Protein AF-A0A954F2I8-F1 (afdb_monomer_lite)

Sequence (117 aa):
MAALAGWLVPACMSYPVAIQPADMGGRGASISDGVIDLLTYNVAGLPGWVAKVDGSETHSKIGPALESFDLVLMQEDFWYHDLLKAPQRWQAAPRSGGFLRLGDGLARFSRFPLDEV

Secondary structure (DSSP, 8-state):
-------------------PPP---------------EEEEEEEE--TTTSSS--HHHHHHHHHHGGG-SEEEEEEESS-GGG-----SEEEPPPS-BGGGSB-SEEEEESSPPPP-

Foldseek 3Di:
DDDDPDDDDPPPDPDPPPPDPPCPDDDPDDPDDDDFFEEEEEQLQDDVVPDVDHSQVVQLVQQVVCPVGQKYKYAQNQHNVVSNNHPAPEKDDFAADDDVRSGPRIIMGHVDDDDDD

Structure (mmCIF, N/CA/C/O backbone):
data_AF-A0A954F2I8-F1
#
_entry.id   AF-A0A954F2I8-F1
#
loop_
_atom_site.group_PDB
_atom_site.id
_atom_site.type_symbol
_atom_site.label_atom_id
_atom_site.label_alt_id
_atom_site.label_comp_id
_atom_site.label_asym_id
_atom_site.label_entity_id
_atom_site.label_seq_id
_atom_site.pdbx_PDB_ins_code
_atom_site.Cartn_x
_atom_site.Cartn_y
_atom_site.Cartn_z
_atom_site.occupancy
_atom_site.B_iso_or_equiv
_atom_site.auth_seq_id
_atom_site.auth_comp_id
_atom_site.auth_asym_id
_atom_site.auth_atom_id
_atom_site.pdbx_PDB_model_num
ATOM 1 N N . MET A 1 1 ? -32.613 7.416 -48.576 1.00 42.25 1 MET A N 1
ATOM 2 C CA . MET A 1 1 ? -31.343 7.406 -47.822 1.00 42.25 1 MET A CA 1
ATOM 3 C C . MET A 1 1 ? -31.506 8.317 -46.620 1.00 42.25 1 MET A C 1
ATOM 5 O O . MET A 1 1 ? -31.636 9.517 -46.810 1.00 42.25 1 MET A O 1
ATOM 9 N N . ALA A 1 2 ? -31.633 7.747 -45.422 1.00 40.66 2 ALA A N 1
ATOM 10 C CA . ALA A 1 2 ? -31.859 8.491 -44.185 1.00 40.66 2 ALA A CA 1
ATOM 11 C C . ALA A 1 2 ? -30.513 8.760 -43.498 1.00 40.66 2 ALA A C 1
ATOM 13 O O . ALA A 1 2 ? -29.804 7.814 -43.163 1.00 40.66 2 ALA A O 1
ATOM 14 N N . ALA A 1 3 ? -30.161 10.030 -43.304 1.00 43.59 3 ALA A N 1
ATOM 15 C CA . ALA A 1 3 ? -29.042 10.429 -42.459 1.00 43.59 3 ALA A CA 1
ATOM 16 C C . ALA A 1 3 ? -29.598 10.787 -41.075 1.00 43.59 3 ALA A C 1
ATOM 18 O O . ALA A 1 3 ? -30.272 11.801 -40.906 1.00 43.59 3 ALA A O 1
ATOM 19 N N . LEU A 1 4 ? -29.358 9.913 -40.098 1.00 46.38 4 LEU A N 1
ATOM 20 C CA . LEU A 1 4 ? -29.646 10.158 -38.689 1.00 46.38 4 LEU A CA 1
ATOM 21 C C . LEU A 1 4 ? -28.573 11.101 -38.132 1.00 46.38 4 LEU A C 1
ATOM 23 O O . LEU A 1 4 ? -27.452 10.683 -37.855 1.00 46.38 4 LEU A O 1
ATOM 27 N N . ALA A 1 5 ? -28.917 12.377 -37.974 1.00 51.09 5 ALA A N 1
ATOM 28 C CA . ALA A 1 5 ? -28.152 13.319 -37.165 1.00 51.09 5 ALA A CA 1
ATOM 29 C C . ALA A 1 5 ? -28.558 13.140 -35.692 1.00 51.09 5 ALA A C 1
ATOM 31 O O . ALA A 1 5 ? -29.606 13.619 -35.262 1.00 51.09 5 ALA A O 1
ATOM 32 N N . GLY A 1 6 ? -27.749 12.401 -34.930 1.00 46.47 6 GLY A N 1
ATOM 33 C CA . GLY A 1 6 ? -27.984 12.078 -33.522 1.00 46.47 6 GLY A CA 1
ATOM 34 C C . GLY A 1 6 ? -26.891 12.627 -32.605 1.00 46.47 6 GLY A C 1
ATOM 35 O O . GLY A 1 6 ? -25.954 11.913 -32.286 1.00 46.47 6 GLY A O 1
ATOM 36 N N . TRP A 1 7 ? -27.018 13.905 -32.245 1.00 47.66 7 TRP A N 1
ATOM 37 C CA . TRP A 1 7 ? -26.727 14.526 -30.943 1.00 47.66 7 TRP A CA 1
ATOM 38 C C . TRP A 1 7 ? -25.582 13.951 -30.081 1.00 47.66 7 TRP A C 1
ATOM 40 O O . TRP A 1 7 ? -25.751 12.985 -29.342 1.00 47.66 7 TRP A O 1
ATOM 50 N N . LEU A 1 8 ? -24.452 14.665 -30.062 1.00 49.59 8 LEU A N 1
ATOM 51 C CA . LEU A 1 8 ? -23.470 14.609 -28.975 1.00 49.59 8 LEU A CA 1
ATOM 52 C C . LEU A 1 8 ? -23.992 15.428 -27.787 1.00 49.59 8 LEU A C 1
ATOM 54 O O . LEU A 1 8 ? -24.034 16.656 -27.849 1.00 49.59 8 LEU A O 1
ATOM 58 N N . VAL A 1 9 ? -24.358 14.754 -26.698 1.00 54.22 9 VAL A N 1
ATOM 59 C CA . VAL A 1 9 ? -24.536 15.380 -25.381 1.00 54.22 9 VAL A CA 1
ATOM 60 C C . VAL A 1 9 ? -23.327 14.993 -24.528 1.00 54.22 9 VAL A C 1
ATOM 62 O O . VAL A 1 9 ? -23.170 13.810 -24.227 1.00 54.22 9 VAL A O 1
ATOM 65 N N . PRO A 1 10 ? -22.460 15.931 -24.109 1.00 54.88 10 PRO A N 1
ATOM 66 C CA . PRO A 1 10 ? -21.479 15.644 -23.080 1.00 54.88 10 PRO A CA 1
ATOM 67 C C . PRO A 1 10 ? -22.204 15.726 -21.735 1.00 54.88 10 PRO A C 1
ATOM 69 O O . PRO A 1 10 ? -22.359 16.798 -21.154 1.00 54.88 10 PRO A O 1
ATOM 72 N N . ALA A 1 11 ? -22.709 14.597 -21.248 1.00 54.59 11 ALA A N 1
ATOM 73 C CA . ALA A 1 11 ? -23.248 14.520 -19.899 1.00 54.59 11 ALA A CA 1
ATOM 74 C C . ALA A 1 11 ? -22.084 14.418 -18.900 1.00 54.59 11 ALA A C 1
ATOM 76 O O . ALA A 1 11 ? -21.766 13.343 -18.403 1.00 54.59 11 ALA A O 1
ATOM 77 N N . CYS A 1 12 ? -21.462 15.553 -18.569 1.00 55.22 12 CYS A N 1
ATOM 78 C CA . CYS A 1 12 ? -20.841 15.712 -17.254 1.00 55.22 12 CYS A CA 1
ATOM 79 C C . CYS A 1 12 ? -21.978 15.816 -16.229 1.00 55.22 12 CYS A C 1
ATOM 81 O O . CYS A 1 12 ? -22.341 16.903 -15.786 1.00 55.22 12 CYS A O 1
ATOM 83 N N . MET A 1 13 ? -22.611 14.684 -15.925 1.00 54.38 13 MET A N 1
ATOM 84 C CA . MET A 1 13 ? -23.592 14.583 -14.854 1.00 54.38 13 MET A CA 1
ATOM 85 C C . MET A 1 13 ? -22.871 14.136 -13.587 1.00 54.38 13 MET A C 1
ATOM 87 O O . MET A 1 13 ? -22.365 13.019 -13.502 1.00 54.38 13 MET A O 1
ATOM 91 N N . SER A 1 14 ? -22.829 15.022 -12.594 1.00 57.31 14 SER A N 1
ATOM 92 C CA . SER A 1 14 ? -22.507 14.652 -11.221 1.00 57.31 14 SER A CA 1
ATOM 93 C C . SER A 1 14 ? -23.654 13.799 -10.693 1.00 57.31 14 SER A C 1
ATOM 95 O O . SER A 1 14 ? -24.686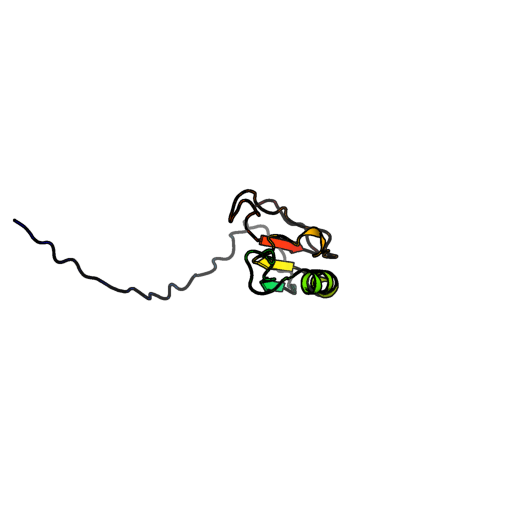 14.327 -10.282 1.00 57.31 14 SER A O 1
ATOM 97 N N . TYR A 1 15 ? -23.504 12.480 -10.743 1.00 52.94 15 TYR A N 1
ATOM 98 C CA . TYR A 1 15 ? -24.423 11.589 -10.053 1.00 52.94 15 TYR A CA 1
ATOM 99 C C . TYR A 1 15 ? -24.081 11.629 -8.563 1.00 52.94 15 TYR A C 1
ATOM 101 O O . TYR A 1 15 ? -22.962 11.258 -8.199 1.00 52.94 15 TYR A O 1
ATOM 109 N N . PRO A 1 16 ? -24.993 12.076 -7.682 1.00 55.41 16 PRO A N 1
ATOM 110 C CA . PRO A 1 16 ? -24.805 11.851 -6.263 1.00 55.41 16 PRO A CA 1
ATOM 111 C C . PRO A 1 16 ? -24.810 10.336 -6.045 1.00 55.41 16 PRO A C 1
ATOM 113 O O . PRO A 1 16 ? -25.835 9.674 -6.204 1.00 55.41 16 PRO A O 1
ATOM 116 N N . VAL A 1 17 ? -23.650 9.772 -5.712 1.00 60.81 17 VAL A N 1
ATOM 117 C CA . VAL A 1 17 ? -23.586 8.416 -5.175 1.00 60.81 17 VAL A CA 1
ATOM 118 C C . VAL A 1 17 ? -24.140 8.509 -3.762 1.00 60.81 17 VAL A C 1
ATOM 120 O O . VAL A 1 17 ? -23.455 8.930 -2.832 1.00 60.81 17 VAL A O 1
ATOM 123 N N . ALA A 1 18 ? -25.416 8.169 -3.608 1.00 54.81 18 ALA A N 1
ATOM 124 C CA . ALA A 1 18 ? -25.969 7.897 -2.297 1.00 54.81 18 ALA A CA 1
ATOM 125 C C . ALA A 1 18 ? -25.297 6.618 -1.791 1.00 54.81 18 ALA A C 1
ATOM 127 O O . ALA A 1 18 ? -25.604 5.525 -2.268 1.00 54.81 18 ALA A O 1
ATOM 128 N N . ILE A 1 19 ? -24.357 6.752 -0.853 1.00 49.91 19 ILE A N 1
ATOM 129 C CA . ILE A 1 19 ? -23.872 5.606 -0.085 1.00 49.91 19 ILE A CA 1
ATOM 130 C C . ILE A 1 19 ? -25.047 5.164 0.780 1.00 49.91 19 ILE A C 1
ATOM 132 O O . ILE A 1 19 ? -25.323 5.745 1.828 1.00 49.91 19 ILE A O 1
ATOM 136 N N . GLN A 1 20 ? -25.800 4.181 0.290 1.00 53.88 20 GLN A N 1
ATOM 137 C CA . GLN A 1 20 ? -26.757 3.479 1.126 1.00 53.88 20 GLN A CA 1
ATOM 138 C C . GLN A 1 20 ? -25.932 2.708 2.159 1.00 53.88 20 GLN A C 1
ATOM 140 O O . GLN A 1 20 ? -25.025 1.971 1.757 1.00 53.88 20 GLN A O 1
ATOM 145 N N . PRO A 1 21 ? -26.173 2.894 3.471 1.00 60.59 21 PRO A N 1
ATOM 146 C CA . PRO A 1 21 ? -25.567 2.016 4.457 1.00 60.59 21 PRO A CA 1
ATOM 147 C C . PRO A 1 21 ? -25.922 0.586 4.058 1.00 60.59 21 PRO A C 1
ATOM 149 O O . PRO A 1 21 ? -27.072 0.314 3.708 1.00 60.59 21 PRO A O 1
ATOM 152 N N . ALA A 1 22 ? -24.928 -0.302 4.043 1.00 61.41 22 ALA A N 1
ATOM 153 C CA . ALA A 1 22 ? -25.186 -1.711 3.808 1.00 61.41 22 ALA A CA 1
ATOM 154 C C . ALA A 1 22 ? -26.286 -2.153 4.783 1.00 61.41 22 ALA A C 1
ATOM 156 O O . ALA A 1 22 ? -26.177 -1.894 5.985 1.00 61.41 22 ALA A O 1
ATOM 157 N N . ASP A 1 23 ? -27.358 -2.752 4.263 1.00 58.59 23 ASP A N 1
ATOM 158 C CA . ASP A 1 23 ? -28.413 -3.327 5.091 1.00 58.59 23 ASP A CA 1
ATOM 159 C C . ASP A 1 23 ? -27.806 -4.499 5.871 1.00 58.59 23 ASP A C 1
ATOM 161 O O . ASP A 1 23 ? -27.721 -5.628 5.393 1.00 58.59 23 ASP A O 1
ATOM 165 N N . MET A 1 24 ? -27.294 -4.193 7.063 1.00 59.09 24 MET A N 1
ATOM 166 C CA . MET A 1 24 ? -26.622 -5.132 7.961 1.00 59.09 24 MET A CA 1
ATOM 167 C C . MET A 1 24 ? -27.601 -6.112 8.626 1.00 59.09 24 MET A C 1
ATOM 169 O O . MET A 1 24 ? -27.176 -6.893 9.473 1.00 59.09 24 MET A O 1
ATOM 173 N N . GLY A 1 25 ? -28.890 -6.101 8.255 1.00 51.88 25 GLY A N 1
ATOM 174 C CA . GLY A 1 25 ? -29.907 -7.001 8.784 1.00 51.88 25 GLY A CA 1
ATOM 175 C C . GLY A 1 25 ? -30.190 -6.740 10.264 1.00 51.88 25 GLY A C 1
ATOM 176 O O . GLY A 1 25 ? -29.352 -6.966 11.132 1.00 51.88 25 GLY A O 1
ATOM 177 N N . GLY A 1 26 ? -31.406 -6.289 10.572 1.00 56.00 26 GLY A N 1
ATOM 178 C CA . GLY A 1 26 ? -31.855 -5.958 11.925 1.00 56.00 26 GLY A CA 1
ATOM 179 C C . GLY A 1 26 ? -31.569 -7.041 12.975 1.00 56.00 26 GLY A C 1
ATOM 180 O O . GLY A 1 26 ? -32.374 -7.934 13.224 1.00 56.00 26 GLY A O 1
ATOM 181 N N . ARG A 1 27 ? -30.440 -6.904 13.663 1.00 55.72 27 ARG A N 1
ATOM 182 C CA . ARG A 1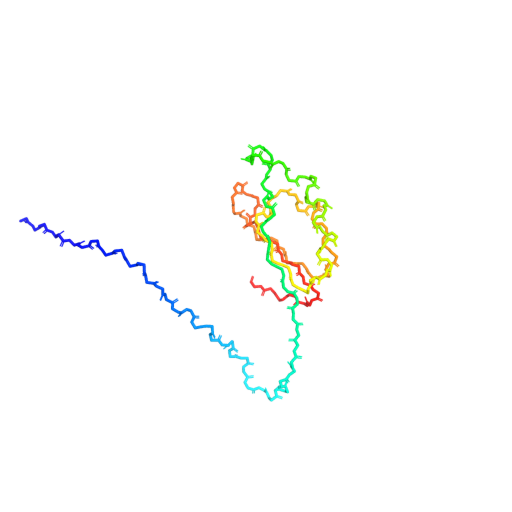 27 ? -30.231 -7.334 15.043 1.00 55.72 27 ARG A CA 1
ATOM 183 C C . ARG A 1 27 ? -29.940 -6.063 15.818 1.00 55.72 27 ARG A C 1
ATOM 185 O O . ARG A 1 27 ? -29.234 -5.204 15.303 1.00 55.72 27 ARG A O 1
ATOM 192 N N . GLY A 1 28 ? -30.519 -5.925 17.009 1.00 55.47 28 GLY A N 1
ATOM 193 C CA . GLY A 1 28 ? -30.318 -4.775 17.891 1.00 55.47 28 GLY A CA 1
ATOM 194 C C . GLY A 1 28 ? -28.857 -4.635 18.311 1.00 55.47 28 GLY A C 1
ATOM 195 O O . GLY A 1 28 ? -28.491 -5.003 19.422 1.00 55.47 28 GLY A O 1
ATOM 196 N N . ALA A 1 29 ? -28.023 -4.143 17.403 1.00 59.88 29 ALA A N 1
ATOM 197 C CA . ALA A 1 29 ? -26.670 -3.730 17.668 1.00 59.88 29 ALA A CA 1
ATOM 198 C C . ALA A 1 29 ? -26.773 -2.398 18.404 1.00 59.88 29 ALA A C 1
ATOM 200 O O . ALA A 1 29 ? -27.330 -1.428 17.887 1.00 59.88 29 ALA A O 1
ATOM 201 N N . SER A 1 30 ? -26.262 -2.360 19.632 1.00 59.41 30 SER A N 1
ATOM 202 C CA . SER A 1 30 ? -25.843 -1.099 20.230 1.00 59.41 30 SER A CA 1
ATOM 203 C C . SER A 1 30 ? -25.019 -0.355 19.185 1.00 59.41 30 SER A C 1
ATOM 205 O O . SER A 1 30 ? -24.073 -0.939 18.652 1.00 59.41 30 SER A O 1
ATOM 207 N N . ILE A 1 31 ? -25.379 0.888 18.864 1.00 59.03 31 ILE A N 1
ATOM 208 C CA . ILE A 1 31 ? -24.516 1.724 18.033 1.00 59.03 31 ILE A CA 1
ATOM 209 C C . ILE A 1 31 ? -23.268 1.995 18.867 1.00 59.03 31 ILE A C 1
ATOM 211 O O . ILE A 1 31 ? -23.264 2.860 19.734 1.00 59.03 31 ILE A O 1
ATOM 215 N N . SER A 1 32 ? -22.254 1.163 18.666 1.00 69.44 32 SER A N 1
ATOM 216 C CA . SER A 1 32 ? -20.898 1.410 19.116 1.00 69.44 32 SER A CA 1
ATOM 217 C C . SER A 1 32 ? -20.305 2.421 18.150 1.00 69.44 32 SER A C 1
ATOM 219 O O . SER A 1 32 ? -20.142 2.130 16.963 1.00 69.44 32 SER A O 1
ATOM 221 N N . ASP A 1 33 ? -20.051 3.620 18.648 1.00 79.00 33 ASP A N 1
ATOM 222 C CA . ASP A 1 33 ? -19.217 4.592 17.974 1.00 79.00 33 ASP A CA 1
ATOM 223 C C . ASP A 1 33 ? -17.754 4.128 17.992 1.00 79.00 33 ASP A C 1
ATOM 225 O O . ASP A 1 33 ? -17.312 3.356 18.844 1.00 79.00 33 ASP A O 1
ATOM 229 N N . GLY A 1 34 ? -17.005 4.557 16.986 1.00 85.38 34 GLY A N 1
ATOM 230 C CA . GLY A 1 34 ? -15.611 4.196 16.807 1.00 85.38 34 GLY A CA 1
ATOM 231 C C . GLY A 1 34 ? -14.969 5.109 15.777 1.00 85.38 34 GLY A C 1
ATOM 232 O O . GLY A 1 34 ? -15.648 5.666 14.913 1.00 85.38 34 GLY A O 1
ATOM 233 N N . VAL A 1 35 ? -13.657 5.275 15.887 1.00 90.88 35 VAL A N 1
ATOM 234 C CA . VAL A 1 35 ? -12.840 6.014 14.923 1.00 90.88 35 VAL A CA 1
ATOM 235 C C . VAL A 1 35 ? -11.968 5.002 14.192 1.00 90.88 35 VAL A C 1
ATOM 237 O O . VAL A 1 35 ? -11.477 4.059 14.808 1.00 90.88 35 VAL A O 1
ATOM 240 N N . ILE A 1 36 ? -11.825 5.185 12.882 1.00 93.25 36 ILE A N 1
ATOM 241 C 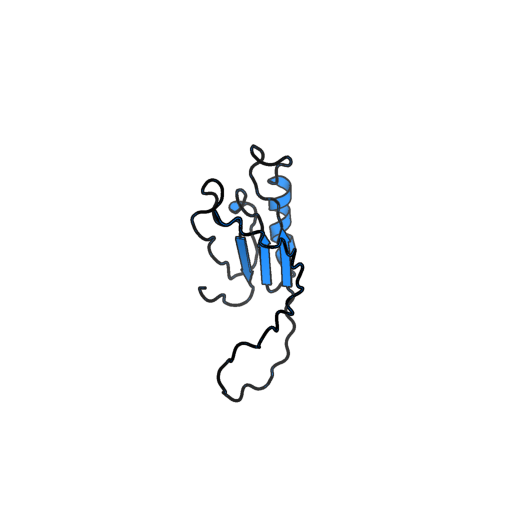CA . ILE A 1 36 ? -10.920 4.405 12.039 1.00 93.25 36 ILE A CA 1
ATOM 242 C C . ILE A 1 36 ? -9.971 5.392 11.375 1.00 93.25 36 ILE A C 1
ATOM 244 O O . ILE A 1 36 ? -10.412 6.242 10.596 1.00 93.25 36 ILE A O 1
ATOM 248 N N . ASP A 1 37 ? -8.678 5.245 11.639 1.00 96.38 37 ASP A N 1
ATOM 249 C CA . ASP A 1 37 ? -7.642 5.987 10.931 1.00 96.38 37 ASP A CA 1
ATOM 250 C C . ASP A 1 37 ? -7.349 5.301 9.589 1.00 96.38 37 ASP A C 1
ATOM 252 O O . ASP A 1 37 ? -6.736 4.231 9.525 1.00 96.38 37 ASP A O 1
ATOM 256 N N . LEU A 1 38 ? -7.821 5.914 8.500 1.00 95.88 38 LEU A N 1
ATOM 257 C CA . LEU A 1 38 ? -7.714 5.400 7.133 1.00 95.88 38 LEU A CA 1
ATOM 258 C C . LEU A 1 38 ? -6.652 6.160 6.331 1.00 95.88 38 LEU A C 1
ATOM 260 O O . LEU A 1 38 ? -6.714 7.384 6.214 1.00 95.88 38 LEU A O 1
ATOM 264 N N . LEU A 1 39 ? -5.755 5.423 5.674 1.00 96.50 39 LEU A N 1
ATOM 265 C CA . LEU A 1 39 ? -4.862 5.952 4.644 1.00 96.50 39 LEU A CA 1
ATOM 266 C C . LEU A 1 39 ? -5.221 5.380 3.272 1.00 96.50 39 LEU A C 1
ATOM 268 O O . LEU A 1 39 ? -5.304 4.167 3.097 1.00 96.50 39 LEU A O 1
ATOM 272 N N . THR A 1 40 ? -5.337 6.254 2.273 1.00 96.06 40 THR A N 1
ATOM 273 C CA . THR A 1 40 ? -5.216 5.871 0.863 1.00 96.06 40 THR A CA 1
ATOM 274 C C . THR A 1 40 ? -3.956 6.492 0.286 1.00 96.06 40 THR A C 1
ATOM 276 O O . THR A 1 40 ? -3.725 7.687 0.470 1.00 96.06 40 THR A O 1
ATOM 279 N N . TYR A 1 41 ? -3.139 5.705 -0.407 1.00 94.44 41 TYR A N 1
ATOM 280 C CA . TYR A 1 41 ? -1.870 6.200 -0.926 1.00 94.44 41 TYR A CA 1
ATOM 281 C C . TYR A 1 41 ? -1.441 5.497 -2.214 1.00 94.44 41 TYR A C 1
ATOM 283 O O . TYR A 1 41 ? -1.321 4.275 -2.261 1.00 94.44 41 TYR A O 1
ATOM 291 N N . ASN A 1 42 ? -1.162 6.286 -3.250 1.00 93.56 42 ASN A N 1
ATOM 292 C CA . ASN A 1 42 ? -0.549 5.796 -4.475 1.00 93.56 42 ASN A CA 1
ATOM 293 C C . ASN A 1 42 ? 0.976 5.788 -4.303 1.00 93.56 42 ASN A C 1
ATOM 295 O O . ASN A 1 42 ? 1.583 6.847 -4.125 1.00 93.56 42 ASN A O 1
ATOM 299 N N . VAL A 1 43 ? 1.579 4.598 -4.342 1.00 91.06 43 VAL A N 1
ATOM 300 C CA . VAL A 1 43 ? 3.009 4.391 -4.066 1.00 91.06 43 VAL A CA 1
ATOM 301 C C . VAL A 1 43 ? 3.896 4.499 -5.308 1.00 91.06 43 VAL A C 1
ATOM 303 O O . VAL A 1 43 ? 5.118 4.502 -5.171 1.00 91.06 43 VAL A O 1
ATOM 306 N N . ALA A 1 44 ? 3.304 4.614 -6.504 1.00 91.31 44 ALA A N 1
ATOM 307 C CA . ALA A 1 44 ? 4.009 4.647 -7.787 1.00 91.31 44 ALA A CA 1
ATOM 308 C C . ALA A 1 44 ? 5.019 3.488 -7.946 1.00 91.31 44 ALA A C 1
ATOM 310 O O . ALA A 1 44 ? 6.174 3.682 -8.328 1.00 91.31 44 ALA A O 1
ATOM 311 N N . GLY A 1 45 ? 4.596 2.266 -7.625 1.00 90.69 45 GLY A N 1
ATOM 312 C CA . GLY A 1 45 ? 5.422 1.058 -7.561 1.00 90.69 45 GLY A CA 1
ATOM 313 C C . GLY A 1 45 ? 5.645 0.355 -8.897 1.00 90.69 45 GLY A C 1
ATOM 314 O O . GLY A 1 45 ? 5.860 -0.857 -8.917 1.00 90.69 45 GLY A O 1
ATOM 315 N N . LEU A 1 46 ? 5.601 1.086 -10.013 1.00 91.19 46 LEU A N 1
ATOM 316 C CA . LEU A 1 46 ? 6.040 0.570 -11.307 1.00 91.19 46 LEU A CA 1
ATOM 317 C C . LEU A 1 46 ? 7.567 0.401 -11.317 1.00 91.19 46 LEU A C 1
ATOM 319 O O . LEU A 1 46 ? 8.287 1.222 -10.747 1.00 91.19 46 LEU A O 1
ATOM 323 N N . PRO A 1 47 ? 8.095 -0.624 -12.001 1.00 87.12 47 PRO A N 1
ATOM 324 C CA . PRO A 1 47 ? 9.534 -0.808 -12.079 1.00 87.12 47 PRO A CA 1
ATOM 325 C C . PRO A 1 47 ? 10.205 0.332 -12.852 1.00 87.12 47 PRO A C 1
ATOM 327 O O . PRO A 1 47 ? 9.633 0.876 -13.801 1.00 87.12 47 PRO A O 1
ATOM 330 N N . GLY A 1 48 ? 11.460 0.638 -12.511 1.00 86.56 48 GLY A N 1
ATOM 331 C CA . GLY A 1 48 ? 12.218 1.750 -13.105 1.00 86.56 48 GLY A CA 1
ATOM 332 C C . GLY A 1 48 ? 12.413 1.693 -14.630 1.00 86.56 48 GLY A C 1
ATOM 333 O O . GLY A 1 48 ? 12.738 2.703 -15.240 1.00 86.56 48 GLY A O 1
ATOM 334 N N . TRP A 1 49 ? 12.187 0.543 -15.277 1.00 83.62 49 TRP A N 1
ATOM 335 C CA . TRP A 1 49 ? 12.193 0.434 -16.744 1.00 83.62 49 TRP A CA 1
ATOM 336 C C . TRP A 1 49 ? 10.871 0.869 -17.407 1.00 83.62 49 TRP A C 1
ATOM 338 O O . TRP A 1 49 ? 10.843 1.078 -18.618 1.00 83.62 49 TRP A O 1
ATOM 348 N N . VAL A 1 50 ? 9.789 1.028 -16.636 1.00 85.00 50 VAL A N 1
ATOM 349 C CA . VAL A 1 50 ? 8.508 1.621 -17.075 1.00 85.00 50 VAL A CA 1
ATOM 350 C C . VAL A 1 50 ? 8.367 3.052 -16.561 1.00 85.00 50 VAL A C 1
ATOM 352 O O . VAL A 1 50 ? 7.903 3.935 -17.283 1.00 85.00 50 VAL A O 1
ATOM 355 N N . ALA A 1 51 ? 8.729 3.276 -15.297 1.00 83.88 51 ALA A N 1
ATOM 356 C CA . ALA A 1 51 ? 8.525 4.538 -14.604 1.00 83.88 51 ALA A CA 1
ATOM 357 C C . ALA A 1 51 ? 9.673 5.529 -14.829 1.00 83.88 51 ALA A C 1
ATOM 359 O O . ALA A 1 51 ? 10.819 5.159 -15.057 1.00 83.88 51 ALA A O 1
ATOM 360 N N . LYS A 1 52 ? 9.374 6.827 -14.689 1.00 78.38 52 LYS A N 1
ATOM 361 C CA . LYS A 1 52 ? 10.398 7.889 -14.685 1.00 78.38 52 LYS A CA 1
ATOM 362 C C . LYS A 1 52 ? 11.221 7.931 -13.390 1.00 78.38 52 LYS A C 1
ATOM 364 O O . LYS A 1 52 ? 12.250 8.597 -13.359 1.00 78.38 52 LYS A O 1
ATOM 369 N N . VAL A 1 53 ? 10.739 7.284 -12.328 1.00 75.88 53 VAL A N 1
ATOM 370 C CA . VAL A 1 53 ? 11.331 7.274 -10.986 1.00 75.88 53 VAL A CA 1
ATOM 371 C C . VAL A 1 53 ? 11.352 5.830 -10.491 1.00 75.88 53 VAL A C 1
ATOM 373 O O . VAL A 1 53 ? 10.338 5.145 -10.585 1.00 75.88 53 VAL A O 1
ATOM 376 N N . ASP A 1 54 ? 12.497 5.375 -9.981 1.00 79.06 54 ASP A N 1
ATOM 377 C CA . ASP A 1 54 ? 12.629 4.071 -9.324 1.00 79.06 54 ASP A CA 1
ATOM 378 C C . ASP A 1 54 ? 12.147 4.181 -7.870 1.00 79.06 54 ASP A C 1
ATOM 380 O O . ASP A 1 54 ? 12.649 4.996 -7.094 1.00 79.06 54 ASP A O 1
ATOM 384 N N . GLY A 1 55 ? 11.144 3.379 -7.513 1.00 78.00 55 GLY A N 1
ATOM 385 C CA . GLY A 1 55 ? 10.504 3.416 -6.202 1.00 78.00 55 GLY A CA 1
ATOM 386 C C . GLY A 1 55 ? 11.225 2.642 -5.093 1.00 78.00 55 GLY A C 1
ATOM 387 O O . GLY A 1 55 ? 10.757 2.699 -3.956 1.00 78.00 55 GLY A O 1
ATOM 388 N N . SER A 1 56 ? 12.322 1.931 -5.373 1.00 80.31 56 SER A N 1
ATOM 389 C CA . SER A 1 56 ? 12.972 0.994 -4.433 1.00 80.31 56 SER A CA 1
ATOM 390 C C . SER A 1 56 ? 13.360 1.614 -3.082 1.00 80.31 56 SER A C 1
ATOM 392 O O . SER A 1 56 ? 13.047 1.061 -2.021 1.00 80.31 56 SER A O 1
ATOM 3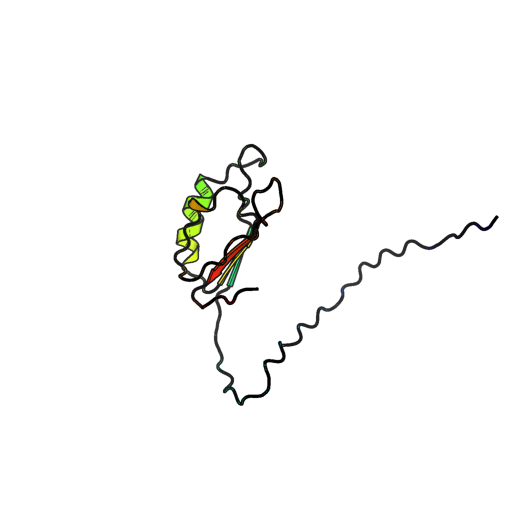94 N N . GLU A 1 57 ? 13.992 2.790 -3.090 1.00 80.81 57 GLU A N 1
ATOM 395 C CA . GLU A 1 57 ? 14.364 3.487 -1.852 1.00 80.81 57 GLU A CA 1
ATOM 396 C C . GLU A 1 57 ? 13.149 4.014 -1.081 1.00 80.81 57 GLU A C 1
ATOM 398 O O . GLU A 1 57 ? 13.138 4.011 0.153 1.00 80.81 57 GLU A O 1
ATOM 403 N N . THR A 1 58 ? 12.119 4.472 -1.795 1.00 82.44 58 THR A N 1
ATOM 404 C CA . THR A 1 58 ? 10.919 5.052 -1.184 1.00 82.44 58 THR A CA 1
ATOM 405 C C . THR A 1 58 ? 10.035 3.965 -0.573 1.00 82.44 58 THR A C 1
ATOM 407 O O . THR A 1 58 ? 9.596 4.122 0.564 1.00 82.44 58 THR A O 1
ATOM 410 N N . HIS A 1 59 ? 9.849 2.824 -1.249 1.00 88.31 59 HIS A N 1
ATOM 411 C CA . HIS A 1 59 ? 9.025 1.708 -0.753 1.00 88.31 59 HIS A CA 1
ATOM 412 C C . HIS A 1 59 ? 9.531 1.157 0.577 1.00 88.31 59 HIS A C 1
ATOM 414 O O . HIS A 1 59 ? 8.738 0.925 1.489 1.00 88.31 59 HIS A O 1
ATOM 420 N N . SER A 1 60 ? 10.852 1.082 0.738 1.00 86.19 60 SER A N 1
ATOM 421 C CA . SER A 1 60 ? 11.482 0.631 1.983 1.00 86.19 60 SER A CA 1
ATOM 422 C C . SER A 1 60 ? 11.161 1.529 3.191 1.00 86.19 60 SER A C 1
ATOM 424 O O . SER A 1 60 ? 11.233 1.077 4.332 1.00 86.19 60 SER A O 1
ATOM 426 N N . LYS A 1 61 ? 10.805 2.803 2.964 1.00 88.81 61 LYS A N 1
ATOM 427 C CA . LYS A 1 61 ? 10.462 3.775 4.021 1.00 88.81 61 LYS A CA 1
ATOM 428 C C . LYS A 1 61 ? 8.964 3.835 4.314 1.00 88.81 61 LYS A C 1
ATOM 430 O O . LYS A 1 61 ? 8.586 4.259 5.402 1.00 88.81 61 LYS A O 1
ATOM 435 N N . ILE A 1 62 ? 8.123 3.430 3.361 1.00 89.50 62 ILE A N 1
ATOM 436 C CA . ILE A 1 62 ? 6.665 3.523 3.485 1.00 89.50 62 ILE A CA 1
ATOM 437 C C . ILE A 1 62 ? 6.149 2.559 4.558 1.00 89.50 62 ILE A C 1
ATOM 439 O O . ILE A 1 62 ? 5.389 2.985 5.419 1.00 89.50 62 ILE A O 1
ATOM 443 N N . GLY A 1 63 ? 6.592 1.295 4.546 1.00 86.81 63 GLY A N 1
ATOM 444 C CA . GLY A 1 63 ? 6.092 0.241 5.443 1.00 86.81 63 GLY A CA 1
ATOM 445 C C . GLY A 1 63 ? 6.043 0.633 6.931 1.00 86.81 63 GLY A C 1
ATOM 446 O O . GLY A 1 63 ? 4.962 0.590 7.520 1.00 86.81 63 GLY A O 1
ATOM 447 N N . PRO A 1 64 ? 7.157 1.094 7.535 1.00 88.38 64 PRO A N 1
ATOM 448 C CA . PRO A 1 64 ? 7.174 1.542 8.931 1.00 88.38 64 PRO A CA 1
ATOM 449 C C . PRO A 1 64 ? 6.218 2.704 9.232 1.00 88.38 64 PRO A C 1
ATOM 451 O O . PRO A 1 64 ? 5.662 2.778 10.323 1.00 88.38 64 PRO A O 1
ATOM 454 N N . ALA A 1 65 ? 5.988 3.602 8.270 1.00 90.00 65 ALA A N 1
ATOM 455 C CA . ALA A 1 65 ? 5.085 4.739 8.448 1.00 90.00 65 ALA A CA 1
ATOM 456 C C . ALA A 1 65 ? 3.600 4.334 8.450 1.00 90.00 65 ALA A C 1
ATOM 458 O O . ALA A 1 65 ? 2.753 5.125 8.859 1.00 90.00 65 ALA A O 1
ATOM 459 N N . LEU A 1 66 ? 3.269 3.113 8.015 1.00 92.00 66 LEU A N 1
ATOM 460 C CA . LEU A 1 66 ? 1.890 2.628 7.994 1.00 92.00 66 LEU A CA 1
ATOM 461 C C . LEU A 1 66 ? 1.369 2.272 9.385 1.00 92.00 66 LEU A C 1
ATOM 463 O O . LEU A 1 66 ? 0.159 2.126 9.537 1.00 92.00 66 LEU A O 1
ATOM 467 N N . GLU A 1 67 ? 2.237 2.131 10.394 1.00 89.94 67 GLU A N 1
ATOM 468 C CA . GLU A 1 67 ? 1.841 1.686 11.734 1.00 89.94 67 GLU A CA 1
ATOM 469 C C . GLU A 1 67 ? 0.754 2.566 12.350 1.00 89.94 67 GLU A C 1
ATOM 471 O O . GLU A 1 67 ? -0.069 2.042 13.085 1.00 89.94 67 GLU A O 1
ATOM 476 N N . SER A 1 68 ? 0.694 3.863 12.032 1.00 92.88 68 SER A N 1
ATOM 477 C CA . SER A 1 68 ? -0.280 4.801 12.603 1.00 92.88 68 SER A CA 1
ATOM 478 C C . SER A 1 68 ? -1.721 4.616 12.120 1.00 92.88 68 SER A C 1
ATOM 480 O O . SER A 1 68 ? -2.605 5.245 12.686 1.00 92.88 68 SER A O 1
ATOM 482 N N . PHE A 1 69 ? -1.972 3.789 11.101 1.00 95.19 69 PHE A N 1
ATOM 483 C CA . PHE A 1 69 ? -3.292 3.649 10.479 1.00 95.19 69 PHE A CA 1
ATOM 484 C C . PHE A 1 69 ? -3.928 2.285 10.764 1.00 95.19 69 PHE A C 1
ATOM 486 O O . PHE A 1 69 ? -3.263 1.241 10.763 1.00 95.19 69 PHE A O 1
ATOM 493 N N . ASP A 1 70 ? -5.244 2.291 10.958 1.00 94.75 70 ASP A N 1
ATOM 494 C CA . ASP A 1 70 ? -6.053 1.092 11.173 1.00 94.75 70 ASP A CA 1
ATOM 495 C C . ASP A 1 70 ? -6.347 0.343 9.871 1.00 94.75 70 ASP A C 1
ATOM 497 O O . ASP A 1 70 ? -6.396 -0.892 9.852 1.00 94.75 70 ASP A O 1
ATOM 501 N N . LEU A 1 71 ? -6.534 1.093 8.783 1.00 94.00 71 LEU A N 1
ATOM 502 C CA . LEU A 1 71 ? -6.780 0.584 7.439 1.00 94.00 71 LEU A CA 1
ATOM 503 C C . LEU A 1 71 ? -5.937 1.376 6.436 1.00 94.00 71 LEU A C 1
ATOM 505 O O . LEU A 1 71 ? -5.948 2.604 6.425 1.00 94.00 71 LEU A O 1
ATOM 509 N N . VAL A 1 72 ? -5.220 0.666 5.572 1.00 95.12 72 VAL A N 1
ATOM 510 C CA . VAL A 1 72 ? -4.411 1.251 4.502 1.00 95.12 72 VAL A CA 1
ATOM 511 C C . VAL A 1 72 ? -4.819 0.634 3.173 1.00 95.12 72 VAL A C 1
ATOM 513 O O . VAL A 1 72 ? -4.844 -0.589 3.031 1.00 95.12 72 VAL A O 1
ATOM 516 N N . LEU A 1 73 ? -5.115 1.492 2.201 1.00 94.62 73 LEU A N 1
ATOM 517 C CA . LEU A 1 73 ? -5.460 1.142 0.828 1.00 94.62 73 LEU A CA 1
ATOM 518 C C . LEU A 1 73 ? -4.412 1.744 -0.111 1.00 94.62 73 LEU A C 1
ATOM 520 O O . LEU A 1 73 ? -4.330 2.962 -0.266 1.00 94.62 73 LEU A O 1
ATOM 524 N N . MET A 1 74 ? -3.600 0.902 -0.736 1.00 92.81 74 MET A N 1
ATOM 525 C CA . MET A 1 74 ? -2.555 1.348 -1.650 1.00 92.81 74 MET A CA 1
ATOM 526 C C . MET A 1 74 ? -2.926 1.165 -3.111 1.00 92.81 74 MET A C 1
ATOM 528 O O . MET A 1 74 ? -3.561 0.174 -3.473 1.00 92.81 74 MET A O 1
ATOM 532 N N . GLN A 1 75 ? -2.486 2.117 -3.938 1.00 93.56 75 GLN A N 1
ATOM 533 C CA . GLN A 1 75 ? -2.537 2.036 -5.396 1.00 93.56 75 GLN A CA 1
ATOM 534 C C . GLN A 1 75 ? -1.136 1.985 -6.007 1.00 93.56 75 GLN A C 1
ATOM 536 O O . GLN A 1 75 ? -0.193 2.567 -5.475 1.00 93.56 75 GLN A O 1
ATOM 541 N N . GLU A 1 76 ? -1.055 1.351 -7.172 1.00 9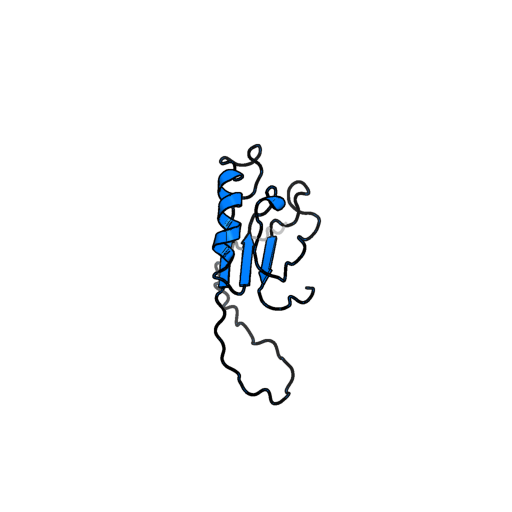2.69 76 GLU A N 1
ATOM 542 C CA . GLU A 1 76 ? 0.154 1.154 -7.973 1.00 92.69 76 GLU A CA 1
ATOM 543 C C . GLU A 1 76 ? 1.280 0.378 -7.279 1.00 92.69 76 GLU A C 1
ATOM 545 O O . GLU A 1 76 ? 2.439 0.510 -7.660 1.00 92.69 76 GLU A O 1
ATOM 550 N N . ASP A 1 77 ? 0.973 -0.468 -6.300 1.00 91.00 77 ASP A N 1
ATOM 551 C CA . ASP A 1 77 ? 1.952 -1.429 -5.790 1.00 91.00 77 ASP A CA 1
ATOM 552 C C . ASP A 1 77 ? 2.077 -2.582 -6.801 1.00 91.00 77 ASP A C 1
ATOM 554 O O . ASP A 1 77 ? 1.231 -3.469 -6.810 1.00 91.00 77 ASP A O 1
ATOM 558 N N . PHE A 1 78 ? 3.051 -2.523 -7.722 1.00 90.12 78 PHE A N 1
ATOM 559 C CA . PHE A 1 78 ? 3.201 -3.483 -8.836 1.00 90.12 78 PHE A CA 1
ATOM 560 C C . PHE A 1 78 ? 4.503 -4.300 -8.820 1.00 90.12 78 PHE A C 1
ATOM 562 O O . PHE A 1 78 ? 4.567 -5.358 -9.443 1.00 90.12 78 PHE A O 1
ATOM 569 N N . TRP A 1 79 ? 5.582 -3.775 -8.233 1.00 89.19 79 TRP A N 1
ATOM 570 C CA . TRP A 1 79 ? 6.923 -4.363 -8.382 1.00 89.19 79 TRP A CA 1
ATOM 571 C C . TRP A 1 79 ? 7.691 -4.514 -7.073 1.00 89.19 79 TRP A C 1
ATOM 573 O O . TRP A 1 79 ? 8.484 -5.441 -6.923 1.00 89.19 79 TRP A O 1
ATOM 583 N N . TYR A 1 80 ? 7.472 -3.614 -6.117 1.00 88.44 80 TYR A N 1
ATOM 584 C CA . TYR A 1 80 ? 8.268 -3.522 -4.892 1.00 88.44 80 TYR A CA 1
ATOM 585 C C . TYR A 1 80 ? 7.521 -4.053 -3.657 1.00 88.44 80 TYR A C 1
ATOM 587 O O . TYR A 1 80 ? 7.826 -3.636 -2.539 1.00 88.44 80 TYR A O 1
ATOM 595 N N . HIS A 1 81 ? 6.590 -4.994 -3.849 1.00 86.25 81 HIS A N 1
ATOM 596 C CA . HIS A 1 81 ? 5.749 -5.576 -2.794 1.00 86.25 81 HIS A CA 1
ATOM 597 C C . HIS A 1 81 ? 6.556 -6.017 -1.560 1.00 86.25 81 HIS A C 1
ATOM 599 O O . HIS A 1 81 ? 6.217 -5.681 -0.430 1.00 86.25 81 HIS A O 1
ATOM 605 N N . ASP A 1 82 ? 7.686 -6.704 -1.774 1.00 85.19 82 ASP A N 1
ATOM 606 C CA . ASP A 1 82 ? 8.540 -7.233 -0.698 1.00 85.19 82 ASP A CA 1
ATOM 607 C C . ASP A 1 82 ? 9.237 -6.143 0.131 1.00 85.19 82 ASP A C 1
ATOM 609 O O . ASP A 1 82 ? 9.644 -6.382 1.275 1.00 85.19 82 ASP A O 1
ATOM 613 N N . LEU A 1 83 ? 9.410 -4.949 -0.445 1.00 84.94 83 LEU A N 1
ATOM 614 C CA . LEU A 1 83 ? 9.959 -3.786 0.254 1.00 84.94 83 LEU A CA 1
ATOM 615 C C . LEU A 1 83 ? 8.887 -3.097 1.099 1.00 84.94 83 LEU A C 1
ATOM 617 O O . LEU A 1 83 ? 9.207 -2.456 2.102 1.00 84.94 83 LEU A O 1
ATOM 621 N N . LEU A 1 84 ? 7.618 -3.269 0.731 1.00 81.69 84 LEU A N 1
ATOM 622 C CA . LEU A 1 84 ? 6.474 -2.684 1.403 1.00 81.69 84 LEU A CA 1
ATOM 623 C C . LEU A 1 84 ? 6.020 -3.578 2.569 1.00 81.69 84 LEU A C 1
ATOM 625 O O . LEU A 1 84 ? 4.952 -4.183 2.580 1.00 81.69 84 LEU A O 1
ATOM 629 N N . LYS A 1 85 ? 6.877 -3.681 3.589 1.00 81.56 85 LYS A N 1
ATOM 630 C CA . LYS A 1 85 ? 6.601 -4.473 4.796 1.00 81.56 85 LYS A CA 1
ATOM 631 C C . LYS A 1 85 ? 5.738 -3.681 5.772 1.00 81.56 85 LYS A C 1
ATOM 633 O O . LYS A 1 85 ? 6.254 -2.901 6.571 1.00 81.56 85 LYS A O 1
ATOM 638 N N . ALA A 1 86 ? 4.428 -3.886 5.700 1.00 85.06 86 ALA A N 1
ATOM 639 C CA . ALA A 1 86 ? 3.472 -3.290 6.624 1.00 85.06 86 ALA A CA 1
ATOM 640 C C . ALA A 1 86 ? 3.412 -4.068 7.962 1.00 85.06 86 ALA A C 1
ATOM 642 O O . ALA A 1 86 ? 3.424 -5.303 7.943 1.00 85.06 86 ALA A O 1
ATOM 643 N N . PRO A 1 87 ? 3.317 -3.387 9.122 1.00 85.06 87 PRO A N 1
ATOM 644 C CA . PRO A 1 87 ? 3.200 -4.033 10.436 1.00 85.06 87 PRO A CA 1
ATOM 645 C C . PRO A 1 87 ? 1.803 -4.609 10.723 1.00 85.06 87 PRO A C 1
ATOM 647 O O . PRO A 1 87 ? 1.631 -5.382 11.667 1.00 85.06 87 PRO A O 1
ATOM 650 N N . GLN A 1 88 ? 0.789 -4.235 9.940 1.00 86.88 88 GLN A N 1
ATOM 651 C CA . GLN A 1 88 ? -0.582 -4.714 10.091 1.00 86.88 88 GLN A CA 1
ATOM 652 C C . GLN A 1 88 ? -0.673 -6.238 9.951 1.00 86.88 88 GLN A C 1
ATOM 654 O O . GLN A 1 88 ? -0.095 -6.845 9.046 1.00 86.88 88 GLN A O 1
ATOM 659 N N . ARG A 1 89 ? -1.479 -6.841 10.832 1.00 86.62 89 ARG A N 1
ATOM 660 C CA . ARG A 1 89 ? -1.692 -8.292 10.900 1.00 86.62 89 ARG A CA 1
ATOM 661 C C . ARG A 1 89 ? -2.408 -8.847 9.672 1.00 86.62 89 ARG A C 1
ATOM 663 O O . ARG A 1 89 ? -2.101 -9.961 9.257 1.00 86.62 89 ARG A O 1
ATOM 670 N N . TRP A 1 90 ? -3.391 -8.120 9.147 1.00 87.38 90 TRP A N 1
ATOM 671 C CA . TRP A 1 90 ? -4.240 -8.603 8.064 1.00 87.38 90 TRP A CA 1
ATOM 672 C C . TRP A 1 90 ? -3.857 -7.923 6.764 1.00 87.38 90 TRP A C 1
ATOM 674 O O . TRP A 1 90 ? -3.822 -6.696 6.681 1.00 87.38 90 TRP A O 1
ATOM 684 N N . GLN A 1 91 ? -3.562 -8.735 5.754 1.00 88.75 91 GLN A N 1
ATOM 685 C CA . GLN A 1 91 ? -3.141 -8.277 4.438 1.00 88.75 91 GLN A CA 1
ATOM 686 C C . GLN A 1 91 ? -3.935 -9.056 3.398 1.00 88.75 91 GLN A C 1
ATOM 688 O O . GLN A 1 91 ? -3.987 -10.285 3.460 1.00 88.75 91 GLN A O 1
ATOM 693 N N . ALA A 1 92 ? -4.584 -8.356 2.472 1.00 81.19 92 ALA A N 1
ATOM 694 C CA . ALA A 1 92 ? -5.282 -9.029 1.384 1.00 81.19 92 ALA A CA 1
ATOM 695 C C . ALA A 1 92 ? -4.300 -9.339 0.253 1.00 81.19 92 ALA A C 1
ATOM 697 O O . ALA A 1 92 ? -3.483 -8.492 -0.108 1.00 81.19 92 ALA A O 1
ATOM 698 N N . ALA A 1 93 ? -4.418 -10.526 -0.341 1.00 71.81 93 ALA A N 1
ATOM 699 C CA . ALA A 1 93 ? -3.616 -10.878 -1.503 1.00 71.81 93 ALA A CA 1
ATOM 700 C C . ALA A 1 93 ? -3.916 -9.927 -2.687 1.00 71.81 93 ALA A C 1
ATOM 702 O O . ALA A 1 93 ? -5.078 -9.527 -2.871 1.00 71.81 93 ALA A O 1
ATOM 703 N N . PRO A 1 94 ? -2.903 -9.588 -3.507 1.00 73.62 94 PRO A N 1
ATOM 704 C CA . PRO A 1 94 ? -3.123 -8.918 -4.785 1.00 73.62 94 PRO A CA 1
ATOM 705 C C . PRO A 1 94 ? -4.022 -9.779 -5.673 1.00 73.62 94 PRO A C 1
ATOM 707 O O . PRO A 1 94 ? -3.897 -11.011 -5.674 1.00 73.62 94 PRO A O 1
ATOM 710 N N . ARG A 1 95 ? -4.907 -9.169 -6.473 1.00 77.75 95 ARG A N 1
ATOM 711 C CA . ARG A 1 95 ? -5.605 -9.960 -7.495 1.00 77.75 95 ARG A CA 1
ATOM 712 C C . ARG A 1 95 ? -4.645 -10.283 -8.632 1.00 77.75 95 ARG A C 1
ATOM 714 O O . ARG A 1 95 ? -3.859 -9.447 -9.076 1.00 77.75 95 ARG A O 1
ATOM 721 N N . SER A 1 96 ? -4.736 -11.512 -9.127 1.00 75.19 96 SER A N 1
ATOM 722 C CA . SER A 1 96 ? -3.956 -11.959 -10.276 1.00 75.19 96 SER A CA 1
ATOM 723 C C . SER A 1 96 ? -4.402 -11.253 -11.567 1.00 75.19 96 SER A C 1
ATOM 725 O O . SER A 1 96 ? -5.564 -10.881 -11.727 1.00 75.19 96 SER A O 1
ATOM 727 N N . GLY A 1 97 ? -3.471 -11.076 -12.511 1.00 79.50 97 GLY A N 1
ATOM 728 C CA . GLY A 1 97 ? -3.733 -10.435 -13.807 1.00 79.50 97 GLY A CA 1
ATOM 729 C C . GLY A 1 97 ? -3.127 -9.034 -13.927 1.00 79.50 97 GLY A C 1
ATOM 730 O O . GLY A 1 97 ? -2.000 -8.817 -13.494 1.00 79.50 97 GLY A O 1
ATOM 731 N N . GLY A 1 98 ? -3.849 -8.114 -14.576 1.00 74.06 98 GLY A N 1
ATOM 732 C CA . GLY A 1 98 ? -3.500 -6.689 -14.649 1.00 74.06 98 GLY A CA 1
ATOM 733 C C . GLY A 1 98 ? -2.320 -6.308 -15.557 1.00 74.06 98 GLY A C 1
ATOM 734 O O . GLY A 1 98 ? -1.906 -7.064 -16.443 1.00 74.06 98 GLY A O 1
ATOM 735 N N . PHE A 1 99 ? -1.829 -5.075 -15.392 1.00 71.19 99 PHE A N 1
ATOM 736 C CA . PHE A 1 99 ? -0.840 -4.446 -16.276 1.00 71.19 99 PHE A CA 1
ATOM 737 C C . PHE A 1 99 ? 0.465 -5.248 -16.299 1.00 71.19 99 PHE A C 1
ATOM 739 O O . PHE A 1 99 ? 1.051 -5.515 -15.257 1.00 71.19 99 PHE A O 1
ATOM 746 N N . LEU A 1 100 ? 0.912 -5.671 -17.487 1.00 81.19 100 LEU A N 1
ATOM 747 C CA . LEU A 1 100 ? 2.137 -6.468 -17.679 1.00 81.19 100 LEU A CA 1
ATOM 748 C C . LEU A 1 100 ? 2.230 -7.739 -16.802 1.00 81.19 100 LEU A C 1
ATOM 750 O O . LEU A 1 100 ? 3.325 -8.247 -16.581 1.00 81.19 100 LEU A O 1
ATOM 754 N N . ARG A 1 101 ? 1.090 -8.290 -16.348 1.00 82.31 101 ARG A N 1
ATOM 755 C CA . ARG A 1 101 ? 1.014 -9.426 -15.404 1.00 82.31 101 ARG A CA 1
ATOM 756 C C . ARG A 1 101 ? 1.614 -9.135 -14.018 1.00 82.31 101 ARG A C 1
ATOM 758 O O . ARG A 1 101 ? 1.979 -10.073 -13.317 1.00 82.31 101 ARG A O 1
ATOM 765 N N . LEU A 1 102 ? 1.683 -7.862 -13.632 1.00 83.94 102 LEU A N 1
ATOM 766 C CA . LEU A 1 102 ? 2.179 -7.394 -12.334 1.00 83.94 102 LEU A CA 1
ATOM 767 C C . LEU A 1 102 ? 1.103 -7.388 -11.230 1.00 83.94 102 LEU A C 1
ATOM 769 O O . LEU A 1 102 ? 1.347 -6.902 -10.135 1.00 83.94 102 LEU A O 1
ATOM 773 N N . GLY A 1 103 ? -0.093 -7.912 -11.503 1.00 87.50 103 GLY A N 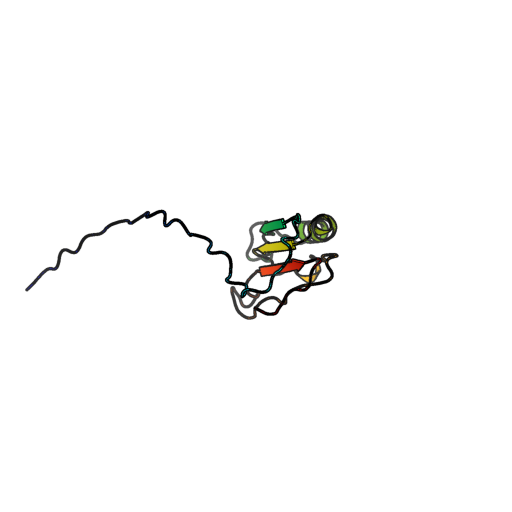1
ATOM 774 C CA . GLY A 1 103 ? -1.236 -7.833 -10.595 1.00 87.50 103 GLY A CA 1
ATOM 775 C C . GLY A 1 103 ? -2.104 -6.602 -10.849 1.00 87.50 103 GLY A C 1
ATOM 776 O O . GLY A 1 103 ? -1.922 -5.862 -11.820 1.00 87.50 103 GLY A O 1
ATOM 777 N N . ASP A 1 104 ? -3.095 -6.401 -9.986 1.00 90.38 104 ASP A N 1
ATOM 778 C CA . ASP A 1 104 ? -4.042 -5.283 -10.064 1.00 90.38 104 ASP A CA 1
ATOM 779 C C . ASP A 1 104 ? -3.494 -3.952 -9.524 1.00 90.38 104 ASP A C 1
ATOM 781 O O . ASP A 1 104 ? -4.141 -2.917 -9.692 1.00 90.38 104 ASP A O 1
ATOM 785 N N . GLY A 1 105 ? -2.298 -3.962 -8.930 1.00 91.44 105 GLY A N 1
ATOM 786 C CA . GLY A 1 105 ? -1.656 -2.774 -8.371 1.00 91.44 105 GLY A CA 1
ATOM 787 C C . GLY A 1 105 ? -2.237 -2.338 -7.030 1.00 91.44 105 GLY A C 1
ATOM 788 O O . GLY A 1 105 ? -2.024 -1.194 -6.629 1.00 91.44 105 GLY A O 1
ATOM 789 N N . LEU A 1 106 ? -3.025 -3.189 -6.369 1.00 92.31 106 LEU A N 1
ATOM 790 C CA . LEU A 1 106 ? -3.707 -2.850 -5.127 1.00 92.31 106 LEU A CA 1
ATOM 791 C C . LEU A 1 106 ? -3.145 -3.658 -3.960 1.00 92.31 106 LEU A C 1
ATOM 793 O O . LEU A 1 106 ? -3.052 -4.882 -4.020 1.00 92.31 106 LEU A O 1
ATOM 797 N N . ALA A 1 107 ? -2.883 -2.973 -2.849 1.00 90.94 107 ALA A N 1
ATOM 798 C CA . ALA A 1 107 ? -2.552 -3.607 -1.577 1.00 90.94 107 ALA A CA 1
ATOM 799 C C . ALA A 1 107 ? -3.464 -3.076 -0.467 1.00 90.94 107 ALA A C 1
ATOM 801 O O . ALA A 1 107 ? -3.866 -1.909 -0.462 1.00 90.94 107 ALA A O 1
ATOM 802 N N . ARG A 1 108 ? -3.849 -3.959 0.456 1.00 92.25 108 ARG A N 1
ATOM 803 C CA . ARG A 1 108 ? -4.771 -3.650 1.556 1.00 92.25 108 ARG A CA 1
ATOM 804 C C . ARG A 1 108 ? -4.194 -4.196 2.848 1.00 92.25 108 ARG A C 1
ATOM 806 O O . ARG A 1 108 ? -3.960 -5.399 2.940 1.00 92.25 108 ARG A O 1
ATOM 813 N N . PHE A 1 109 ? -4.022 -3.321 3.830 1.00 92.69 109 PHE A N 1
ATOM 814 C CA . PHE A 1 109 ? -3.489 -3.654 5.147 1.00 92.69 109 PHE A CA 1
ATOM 815 C C . PHE A 1 109 ? -4.477 -3.219 6.221 1.00 92.69 109 PHE A C 1
ATOM 817 O O . PHE A 1 109 ? -4.980 -2.098 6.172 1.00 92.69 109 PHE A O 1
ATOM 824 N N . SER A 1 110 ? -4.753 -4.078 7.198 1.00 93.75 110 SER A N 1
ATOM 825 C CA . SER A 1 110 ? -5.662 -3.747 8.291 1.00 93.75 110 SER A CA 1
ATOM 826 C C . SER A 1 110 ? -5.218 -4.313 9.635 1.00 93.75 110 SER A C 1
ATOM 828 O O . SER A 1 110 ? -4.655 -5.407 9.744 1.00 93.75 110 SER A O 1
ATOM 830 N N . ARG A 1 111 ? -5.502 -3.553 10.696 1.00 93.44 111 ARG A N 1
ATOM 831 C CA . ARG A 1 111 ? -5.442 -4.045 12.078 1.00 93.44 111 ARG A CA 1
ATOM 832 C C . ARG A 1 111 ? -6.611 -4.981 12.408 1.00 93.44 111 ARG A C 1
ATOM 834 O O . ARG A 1 111 ? -6.486 -5.810 13.309 1.00 93.44 111 ARG A O 1
ATOM 841 N N . PHE A 1 112 ? -7.706 -4.894 11.657 1.00 92.00 112 PHE A N 1
ATOM 842 C CA . PHE A 1 112 ? -8.908 -5.709 11.818 1.00 92.00 112 PHE A CA 1
ATOM 843 C C . PHE A 1 112 ? -8.964 -6.829 10.769 1.00 92.00 112 PHE A C 1
ATOM 845 O O . PHE A 1 112 ? -8.317 -6.712 9.727 1.00 92.00 112 PHE A O 1
ATOM 852 N N . PRO A 1 113 ? -9.706 -7.925 11.022 1.00 91.38 113 PRO A N 1
ATOM 853 C CA . PRO A 1 113 ? -9.918 -8.964 10.021 1.00 91.38 113 PRO A CA 1
ATOM 854 C C . PRO A 1 113 ? -10.455 -8.388 8.708 1.00 91.38 113 PRO A C 1
ATOM 856 O O . PRO A 1 113 ? -11.359 -7.554 8.713 1.00 91.38 113 PRO A O 1
ATOM 859 N N . LEU A 1 114 ? -9.885 -8.845 7.594 1.00 85.50 114 LEU A N 1
ATOM 860 C CA . LEU A 1 114 ? -10.399 -8.584 6.255 1.00 85.50 114 LEU A CA 1
ATOM 861 C C . LEU A 1 114 ? -11.100 -9.853 5.777 1.00 85.50 114 LEU A C 1
ATOM 863 O O . LEU A 1 114 ? -10.459 -10.901 5.691 1.00 85.50 114 LEU A O 1
ATOM 867 N N . ASP A 1 115 ? -12.389 -9.752 5.470 1.00 79.50 115 ASP A N 1
ATOM 868 C CA . ASP A 1 115 ? -13.103 -10.823 4.781 1.00 79.50 115 ASP A CA 1
ATOM 869 C C . ASP A 1 115 ? -12.681 -10.864 3.303 1.00 79.50 115 ASP A C 1
ATOM 871 O O . ASP A 1 115 ? -12.279 -9.850 2.717 1.00 79.50 115 ASP A O 1
ATOM 875 N N . GLU A 1 116 ? -12.753 -12.047 2.692 1.00 62.50 116 GLU A N 1
ATOM 876 C CA . GLU A 1 116 ? -12.555 -12.188 1.249 1.00 62.50 116 GLU A CA 1
ATOM 877 C C . GLU A 1 116 ? -13.658 -11.414 0.502 1.00 62.50 116 GLU A C 1
ATOM 879 O O . GLU A 1 116 ? -14.843 -11.557 0.809 1.00 62.50 116 GLU A O 1
ATOM 884 N N . VAL A 1 117 ? -13.259 -10.590 -0.477 1.00 49.91 117 VAL A N 1
ATOM 885 C CA . VAL A 1 117 ? -14.158 -9.916 -1.435 1.00 49.91 117 VAL A CA 1
ATOM 886 C C . VAL A 1 117 ? -13.863 -10.423 -2.832 1.00 49.91 117 VAL A C 1
ATOM 888 O O . VAL A 1 117 ? -12.670 -10.344 -3.220 1.00 49.91 117 VAL A O 1
#

Radius of gyration: 20.68 Å; chains: 1; bounding box: 46×28×68 Å

pLDDT: mean 77.61, std 16.18, range [40.66, 96.5]